Protein AF-A0A925PPX2-F1 (afdb_monomer_lite)

Radius of gyration: 11.89 Å; chains: 1; bounding box: 20×24×32 Å

Foldseek 3Di:
DVPPPPDPCPLVVVVVVCLVPNDDAQDKDKRWDADPPRDIDID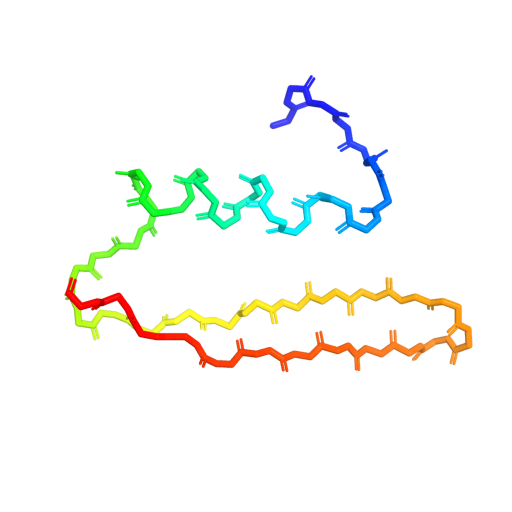IDGHD

Secondary structure (DSSP, 8-state):
-TT---STTHHHHHHHHHHHHT--TT-EEEEEEEEGGGEEEEEEEE--

Sequence (48 aa):
AQYGNMSSPTVWFVLEELLRNGIAAGEWCVMVAYGAGLSAHACLLRKT

Structure (mmCIF, N/CA/C/O backbone):
data_AF-A0A925PPX2-F1
#
_entry.id   AF-A0A925PPX2-F1
#
loop_
_atom_site.group_PDB
_atom_site.id
_atom_site.type_symbol
_atom_site.label_atom_id
_atom_site.label_alt_id
_atom_site.label_comp_id
_atom_site.label_asym_id
_atom_site.label_entity_id
_atom_site.label_seq_id
_atom_site.pdbx_PDB_ins_code
_atom_site.Cartn_x
_atom_site.Cartn_y
_atom_site.Cartn_z
_atom_site.occupancy
_atom_site.B_iso_or_equiv
_atom_site.auth_seq_id
_atom_site.auth_comp_id
_atom_site.auth_asym_id
_atom_site.auth_atom_id
_atom_site.pdbx_PDB_model_num
ATOM 1 N N . ALA A 1 1 ? 0.102 14.441 -1.416 1.00 77.25 1 ALA A N 1
ATOM 2 C CA . ALA A 1 1 ? 0.688 14.706 -2.757 1.00 77.25 1 ALA A CA 1
ATOM 3 C C . ALA A 1 1 ? 2.153 15.184 -2.729 1.00 77.25 1 ALA A C 1
ATOM 5 O O . ALA A 1 1 ? 2.716 15.419 -3.789 1.00 77.25 1 ALA A O 1
ATOM 6 N N . GLN A 1 2 ? 2.793 15.308 -1.559 1.00 92.50 2 GLN A N 1
ATOM 7 C CA . GLN A 1 2 ? 4.087 15.996 -1.424 1.00 92.50 2 GLN A CA 1
ATOM 8 C C . GLN A 1 2 ? 5.283 15.260 -2.063 1.00 92.50 2 GLN A C 1
ATOM 10 O O . GLN A 1 2 ? 6.250 15.911 -2.436 1.00 92.50 2 GLN A O 1
ATOM 15 N N . TYR A 1 3 ? 5.216 13.931 -2.220 1.00 95.56 3 TYR A N 1
ATOM 16 C CA . TYR A 1 3 ? 6.376 13.104 -2.599 1.00 95.56 3 TYR A CA 1
ATOM 17 C C . TYR A 1 3 ? 6.255 12.389 -3.957 1.00 95.56 3 TYR A C 1
ATOM 19 O O . TYR A 1 3 ? 7.186 11.710 -4.381 1.00 95.56 3 TYR A O 1
ATOM 27 N N . GLY A 1 4 ? 5.121 12.526 -4.653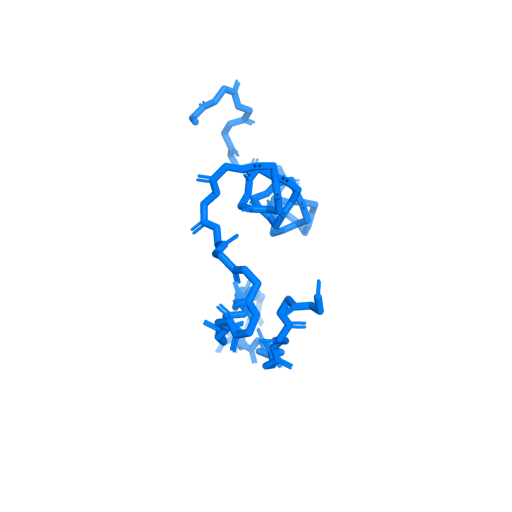 1.00 96.62 4 GLY A N 1
ATOM 28 C CA . GLY A 1 4 ? 4.863 11.796 -5.898 1.00 96.62 4 GLY A CA 1
ATOM 29 C C . GLY A 1 4 ? 4.882 10.268 -5.734 1.00 96.62 4 GLY A C 1
ATOM 30 O O . GLY A 1 4 ? 4.650 9.731 -4.648 1.00 96.62 4 GLY A O 1
ATOM 31 N N . ASN A 1 5 ? 5.124 9.561 -6.839 1.00 96.69 5 ASN A N 1
ATOM 32 C CA . ASN A 1 5 ? 5.309 8.112 -6.835 1.00 96.69 5 ASN A CA 1
ATOM 33 C C . ASN A 1 5 ? 6.762 7.782 -6.463 1.00 96.69 5 ASN A C 1
ATOM 35 O O . ASN A 1 5 ? 7.678 8.081 -7.225 1.00 96.69 5 ASN A O 1
ATOM 39 N N . MET A 1 6 ? 6.954 7.142 -5.313 1.00 97.88 6 MET A N 1
ATOM 40 C CA . MET A 1 6 ? 8.258 6.723 -4.798 1.00 97.88 6 MET A CA 1
ATOM 41 C C . MET A 1 6 ? 8.546 5.242 -5.073 1.00 97.88 6 MET A C 1
ATOM 43 O O . MET A 1 6 ? 9.540 4.724 -4.578 1.00 97.88 6 MET A O 1
ATOM 47 N N . SER A 1 7 ? 7.709 4.558 -5.863 1.00 97.31 7 SER A N 1
ATOM 48 C CA . SER A 1 7 ? 7.673 3.098 -6.005 1.00 97.31 7 SER A CA 1
ATOM 49 C C . SER A 1 7 ? 7.167 2.416 -4.722 1.00 97.31 7 SER A C 1
ATOM 51 O O . SER A 1 7 ? 6.233 2.902 -4.081 1.00 97.31 7 SER A O 1
ATOM 53 N N . SER A 1 8 ? 7.750 1.281 -4.334 1.00 97.38 8 SER A N 1
ATOM 54 C CA . SER A 1 8 ? 7.309 0.464 -3.196 1.00 97.38 8 SER A CA 1
ATOM 55 C C . SER A 1 8 ? 7.143 1.199 -1.848 1.00 97.38 8 SER A C 1
ATOM 57 O O . SER A 1 8 ? 6.236 0.818 -1.105 1.00 97.38 8 SER A O 1
ATOM 59 N N . PRO A 1 9 ? 7.898 2.263 -1.500 1.00 97.81 9 PRO A N 1
ATOM 60 C CA . PRO A 1 9 ? 7.691 3.010 -0.259 1.00 97.81 9 PRO A CA 1
ATOM 61 C C . PRO A 1 9 ? 6.397 3.829 -0.210 1.00 97.81 9 PRO A C 1
ATOM 63 O O . PRO A 1 9 ? 5.946 4.158 0.884 1.00 97.81 9 PRO A O 1
ATOM 66 N N . THR A 1 10 ? 5.779 4.162 -1.352 1.00 98.06 10 THR A N 1
ATOM 67 C CA . THR A 1 10 ? 4.592 5.039 -1.380 1.00 98.06 10 THR A CA 1
ATOM 68 C C . THR A 1 10 ? 3.477 4.524 -0.475 1.00 98.06 10 THR A C 1
ATOM 70 O O . THR A 1 10 ? 2.875 5.307 0.255 1.00 98.06 10 THR A O 1
ATOM 73 N N . VAL A 1 11 ? 3.231 3.213 -0.472 1.00 97.69 11 VAL A N 1
ATOM 74 C CA . VAL A 1 11 ? 2.143 2.622 0.315 1.00 97.69 11 VAL A CA 1
ATOM 75 C C . VAL A 1 11 ? 2.358 2.780 1.828 1.00 97.69 11 VAL A C 1
ATOM 77 O O . VAL A 1 11 ? 1.401 2.985 2.570 1.00 97.69 11 VAL A O 1
ATOM 80 N N . TRP A 1 12 ? 3.615 2.776 2.280 1.00 97.56 12 TRP A N 1
ATOM 81 C CA . TRP A 1 12 ? 3.972 2.948 3.689 1.00 97.56 12 TRP A CA 1
ATOM 82 C C . TRP A 1 12 ? 3.799 4.390 4.156 1.00 97.56 12 TRP A C 1
ATOM 84 O O . TRP A 1 12 ? 3.251 4.622 5.229 1.00 97.56 12 TRP A O 1
ATOM 94 N N . PHE A 1 13 ? 4.198 5.358 3.329 1.00 97.62 13 PHE A N 1
ATOM 95 C CA . PHE A 1 13 ? 4.005 6.780 3.629 1.00 97.62 13 PHE A CA 1
ATOM 96 C C . PHE A 1 13 ? 2.518 7.145 3.677 1.00 97.62 13 PHE A C 1
ATOM 98 O O . PHE A 1 13 ? 2.090 7.892 4.554 1.00 97.62 13 PHE A O 1
ATOM 105 N N . VAL A 1 14 ? 1.711 6.571 2.777 1.00 96.81 14 VAL A N 1
ATOM 106 C CA . VAL A 1 14 ? 0.251 6.735 2.816 1.00 96.81 14 VAL A CA 1
ATOM 107 C C . VAL A 1 14 ? -0.333 6.114 4.087 1.00 96.81 14 VAL A C 1
ATOM 109 O O . VAL A 1 14 ? -1.159 6.746 4.740 1.00 96.81 14 VAL A O 1
ATOM 112 N N . LEU A 1 15 ? 0.106 4.912 4.483 1.00 96.81 15 LEU A N 1
ATOM 113 C CA . LEU A 1 15 ? -0.352 4.296 5.731 1.00 96.81 15 LEU A CA 1
ATOM 114 C C . LEU A 1 15 ? 0.000 5.155 6.955 1.00 96.81 15 LEU A C 1
ATOM 116 O O . LEU A 1 15 ? -0.836 5.316 7.840 1.00 96.81 15 LEU A O 1
ATOM 120 N N . GLU A 1 16 ? 1.197 5.742 7.006 1.00 96.31 16 GLU A N 1
ATOM 121 C CA . GLU A 1 16 ? 1.591 6.649 8.088 1.00 96.31 16 GLU A CA 1
ATOM 122 C C . GLU A 1 16 ? 0.685 7.892 8.160 1.00 96.31 16 GLU A C 1
ATOM 124 O O . GLU A 1 16 ? 0.242 8.277 9.245 1.00 96.31 16 GLU A O 1
ATOM 129 N N . GLU A 1 17 ? 0.361 8.500 7.016 1.00 95.69 17 GLU A N 1
ATOM 130 C CA . GLU A 1 17 ? -0.565 9.637 6.939 1.00 95.69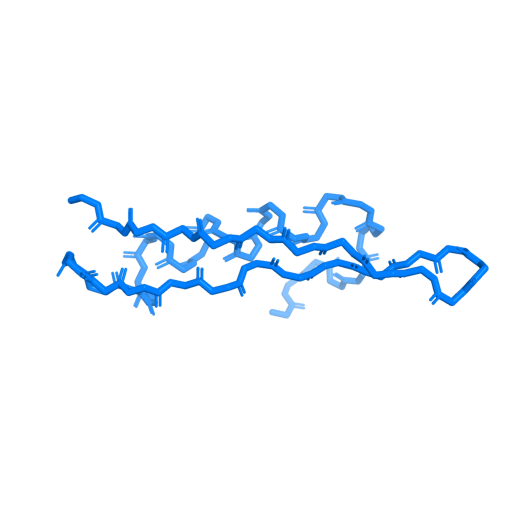 17 GLU A CA 1
ATOM 131 C C . GLU A 1 17 ? -1.970 9.254 7.440 1.00 95.69 17 GLU A C 1
ATOM 133 O O . GLU A 1 17 ? -2.576 9.974 8.243 1.00 95.69 17 GLU A O 1
ATOM 138 N N . LEU A 1 18 ? -2.454 8.073 7.047 1.00 95.88 18 LEU A N 1
ATOM 139 C CA . LEU A 1 18 ? -3.738 7.536 7.492 1.00 95.88 18 LEU A CA 1
ATOM 140 C C . LEU A 1 18 ? -3.757 7.218 8.994 1.00 95.88 18 LEU A C 1
ATOM 142 O O . LEU A 1 18 ? -4.745 7.501 9.672 1.00 95.88 18 LEU A O 1
ATOM 146 N N . LEU A 1 19 ? -2.673 6.677 9.551 1.00 94.56 19 LEU A N 1
ATOM 147 C CA . LEU A 1 19 ? -2.579 6.404 10.987 1.00 94.56 19 LEU A CA 1
ATOM 148 C C . LEU A 1 19 ? -2.646 7.686 11.817 1.00 94.56 19 LEU A C 1
ATOM 150 O O . LEU A 1 19 ? -3.276 7.677 12.880 1.00 94.56 19 LEU A O 1
ATOM 154 N N . ARG A 1 20 ? -2.041 8.774 11.320 1.00 94.00 20 ARG A N 1
ATOM 155 C CA . ARG A 1 20 ? -2.060 10.086 11.973 1.00 94.00 20 ARG A CA 1
ATOM 156 C C . ARG A 1 20 ? -3.472 10.671 11.995 1.00 94.00 20 ARG A C 1
ATOM 158 O O . ARG A 1 20 ? -3.947 10.991 13.077 1.00 94.00 20 ARG A O 1
ATOM 165 N N . ASN A 1 21 ? -4.147 10.767 10.844 1.00 88.00 21 ASN A N 1
ATOM 166 C CA . ASN A 1 21 ? -5.383 11.562 10.733 1.00 88.00 21 ASN A CA 1
ATOM 167 C C . ASN A 1 21 ? -6.508 10.952 9.869 1.00 88.00 21 ASN A C 1
ATOM 169 O O . ASN A 1 21 ? -7.542 11.592 9.708 1.00 88.00 21 ASN A O 1
ATOM 173 N N . GLY A 1 22 ? -6.326 9.768 9.280 1.00 89.31 22 GLY A N 1
ATOM 174 C CA . GLY A 1 22 ? -7.218 9.242 8.232 1.00 89.31 22 GLY A CA 1
ATOM 175 C C . GLY A 1 22 ? -8.012 7.976 8.567 1.00 89.31 22 GLY A C 1
ATOM 176 O O . GLY A 1 22 ? -8.851 7.586 7.764 1.00 89.31 22 GLY A O 1
ATOM 177 N N . ILE A 1 23 ? -7.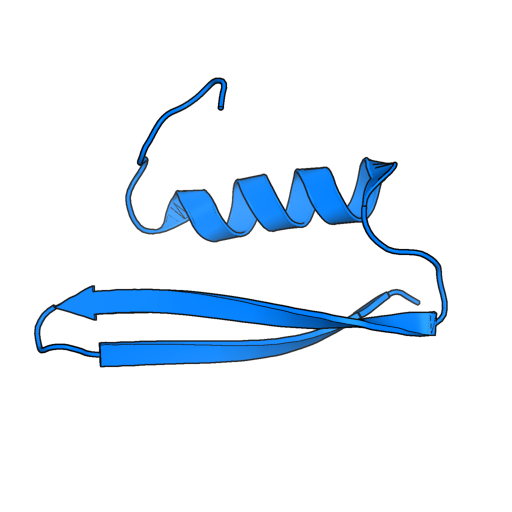751 7.323 9.705 1.00 94.12 23 ILE A N 1
ATOM 178 C CA . ILE A 1 23 ? -8.461 6.114 10.166 1.00 94.12 23 ILE A CA 1
ATOM 179 C C . ILE A 1 23 ? -8.722 6.240 11.673 1.00 94.12 23 ILE A C 1
ATOM 181 O O . ILE A 1 23 ? -7.794 6.535 12.438 1.00 94.12 23 ILE A O 1
ATOM 185 N N . ALA A 1 24 ? -9.953 6.002 12.121 1.00 94.94 24 ALA A N 1
ATOM 186 C CA . ALA A 1 24 ? -10.325 5.967 13.533 1.00 94.94 24 ALA A CA 1
ATOM 187 C C . ALA A 1 24 ? -10.024 4.601 14.182 1.00 94.94 24 ALA A C 1
ATOM 189 O O . ALA A 1 24 ? -9.846 3.584 13.512 1.00 94.94 24 ALA A O 1
ATOM 190 N N . ALA A 1 25 ? -9.931 4.565 15.514 1.00 95.19 25 ALA A N 1
ATOM 191 C CA . ALA A 1 25 ? -9.745 3.307 16.239 1.00 95.19 25 ALA A CA 1
ATOM 192 C C . ALA A 1 25 ? -10.928 2.355 15.988 1.00 95.19 25 ALA A C 1
ATOM 194 O O . ALA A 1 25 ? -12.085 2.770 15.978 1.00 95.19 25 ALA A O 1
ATOM 195 N N . GLY A 1 26 ? -10.630 1.076 15.773 1.00 95.50 26 GLY A N 1
ATOM 196 C CA . GLY A 1 26 ? -11.601 0.042 15.421 1.00 95.50 26 GLY A CA 1
ATOM 197 C C . GLY A 1 26 ? -11.949 -0.038 13.931 1.00 95.50 26 GLY A C 1
ATOM 198 O O . GLY A 1 26 ? -12.517 -1.051 13.517 1.00 95.50 26 GLY A O 1
ATOM 199 N N . GLU A 1 27 ? -11.585 0.956 13.115 1.00 96.75 27 GLU A N 1
ATOM 200 C CA . GLU A 1 27 ? -11.861 0.933 11.678 1.00 96.75 27 GLU A CA 1
ATOM 201 C C . GLU A 1 27 ? -10.919 -0.004 10.915 1.00 96.75 27 GLU A C 1
ATOM 203 O O . GLU A 1 27 ? -9.745 -0.201 11.257 1.00 96.75 27 GLU A O 1
ATOM 208 N N . TRP A 1 28 ? -11.466 -0.581 9.846 1.00 96.62 28 TRP A N 1
ATOM 209 C CA . TRP A 1 28 ? -10.739 -1.423 8.908 1.00 96.62 28 TRP A CA 1
ATOM 210 C C . TRP A 1 28 ? -10.162 -0.590 7.767 1.00 96.62 28 TRP A C 1
ATOM 212 O O . TRP A 1 28 ? -10.803 0.326 7.257 1.00 96.62 28 TRP A O 1
ATOM 222 N N . CYS A 1 29 ? -8.969 -0.961 7.319 1.00 96.62 29 CYS A N 1
ATOM 223 C CA . CYS A 1 29 ? -8.293 -0.370 6.175 1.00 96.62 29 CYS A CA 1
ATOM 224 C C . CYS A 1 29 ? -7.740 -1.479 5.284 1.00 96.62 29 CYS A C 1
ATOM 226 O O . CYS A 1 29 ? -7.163 -2.449 5.775 1.00 96.62 29 CYS A O 1
ATOM 228 N N . VAL A 1 30 ? -7.898 -1.333 3.969 1.00 97.81 30 VAL A N 1
ATOM 229 C CA . VAL A 1 30 ? -7.245 -2.213 2.999 1.00 97.81 30 VAL A CA 1
ATOM 230 C C . VAL A 1 30 ? -6.089 -1.453 2.374 1.00 97.81 30 VAL A C 1
ATOM 232 O O . VAL A 1 30 ? -6.286 -0.474 1.657 1.00 97.81 30 VAL A O 1
ATOM 235 N N . MET A 1 31 ? -4.879 -1.928 2.633 1.00 98.06 31 MET A N 1
ATOM 236 C CA . MET A 1 31 ? -3.677 -1.439 1.978 1.00 98.06 31 MET A CA 1
ATOM 237 C C . MET A 1 31 ? -3.464 -2.228 0.687 1.00 98.06 31 MET A C 1
ATOM 239 O O . MET A 1 31 ? -3.415 -3.456 0.737 1.00 98.06 31 MET A O 1
ATOM 243 N N . VAL A 1 32 ? -3.327 -1.545 -0.453 1.00 98.19 32 VAL A N 1
ATOM 244 C CA . VAL A 1 32 ? -3.141 -2.179 -1.769 1.00 98.19 32 VAL A CA 1
ATOM 245 C C . VAL A 1 32 ? -1.951 -1.556 -2.493 1.00 98.19 32 VAL A C 1
ATOM 247 O O . VAL A 1 32 ? -1.828 -0.334 -2.551 1.00 98.19 32 VAL A O 1
ATOM 250 N N . ALA A 1 33 ? -1.094 -2.397 -3.070 1.00 98.31 33 ALA A N 1
ATOM 251 C CA . ALA A 1 33 ? 0.015 -1.991 -3.927 1.00 98.31 33 ALA A CA 1
ATOM 252 C C . ALA A 1 33 ? 0.026 -2.809 -5.226 1.00 98.31 33 ALA A C 1
ATOM 254 O O . ALA A 1 33 ? -0.340 -3.986 -5.230 1.00 98.31 33 ALA A O 1
ATOM 255 N N . TYR A 1 34 ? 0.475 -2.183 -6.314 1.00 98.06 34 TYR A N 1
ATOM 256 C CA . TYR A 1 34 ? 0.525 -2.777 -7.650 1.00 98.06 34 TYR A CA 1
ATOM 257 C C . TYR A 1 34 ? 1.960 -2.815 -8.170 1.00 98.06 34 TYR A C 1
ATOM 259 O O . TYR A 1 34 ? 2.760 -1.931 -7.854 1.00 98.06 34 TYR A O 1
ATOM 267 N N . GLY A 1 35 ? 2.281 -3.823 -8.978 1.00 97.12 35 GLY A N 1
ATOM 268 C CA . GLY A 1 35 ? 3.630 -4.043 -9.488 1.00 97.12 35 GLY A CA 1
ATOM 269 C C . GLY A 1 35 ? 3.676 -4.643 -10.891 1.00 97.12 35 GLY A C 1
ATOM 270 O O . GLY A 1 35 ? 2.669 -4.758 -11.593 1.00 97.12 35 GLY A O 1
ATOM 271 N N . ALA A 1 36 ? 4.884 -5.024 -11.310 1.00 96.94 36 ALA A N 1
ATOM 272 C CA . ALA A 1 36 ? 5.119 -5.655 -12.604 1.00 96.94 36 ALA A CA 1
ATOM 273 C C . ALA A 1 36 ? 4.286 -6.938 -12.777 1.00 96.94 36 ALA A C 1
ATOM 275 O O . ALA A 1 36 ? 3.945 -7.618 -11.807 1.00 96.94 36 ALA A O 1
ATOM 276 N N . GLY A 1 37 ? 3.953 -7.263 -14.028 1.00 98.12 37 GLY A N 1
ATOM 277 C CA . GLY A 1 37 ? 3.133 -8.435 -14.349 1.00 98.12 37 GLY A CA 1
ATOM 278 C C . GLY A 1 37 ? 1.652 -8.274 -13.999 1.00 98.12 37 GLY A C 1
ATOM 279 O O . GLY A 1 37 ? 0.976 -9.279 -13.814 1.00 98.12 37 GLY A O 1
ATOM 280 N N . LEU A 1 38 ? 1.162 -7.030 -13.887 1.00 97.06 38 LEU A N 1
ATOM 281 C CA . LEU A 1 38 ? -0.209 -6.719 -13.459 1.00 97.06 38 LEU A CA 1
ATOM 282 C C . LEU A 1 38 ? -0.539 -7.355 -12.094 1.00 97.06 38 LE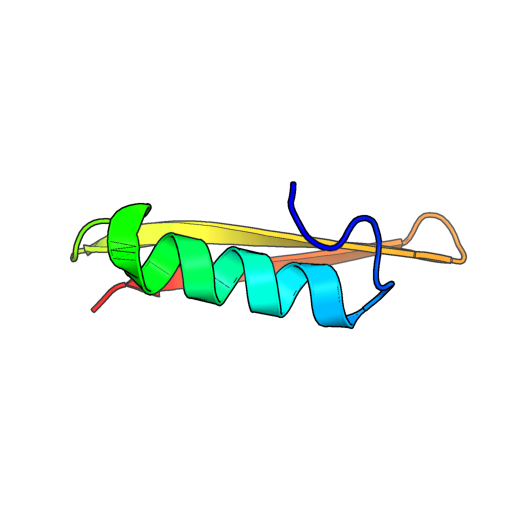U A C 1
ATOM 284 O O . LEU A 1 38 ? -1.647 -7.825 -11.849 1.00 97.06 38 LEU A O 1
ATOM 288 N N . SER A 1 39 ? 0.458 -7.400 -11.209 1.00 97.56 39 SER A N 1
ATOM 289 C CA . SER A 1 39 ? 0.326 -7.984 -9.878 1.00 97.56 39 SER A CA 1
ATOM 290 C C . SER A 1 39 ? -0.262 -6.973 -8.896 1.00 97.56 39 SER A C 1
ATOM 292 O O . SER A 1 39 ? 0.038 -5.777 -8.955 1.00 97.56 39 SER A O 1
ATOM 294 N N . ALA A 1 40 ? -1.094 -7.468 -7.979 1.00 97.81 40 ALA A N 1
ATOM 295 C CA . ALA A 1 40 ? -1.651 -6.704 -6.873 1.00 97.81 40 ALA A CA 1
ATOM 296 C C . ALA A 1 40 ? -1.401 -7.450 -5.559 1.00 97.81 40 ALA A C 1
ATOM 298 O O . ALA A 1 40 ? -1.647 -8.652 -5.456 1.00 97.81 40 ALA A O 1
ATOM 299 N N . HIS A 1 41 ? -0.935 -6.721 -4.552 1.00 97.88 41 HIS A N 1
ATOM 300 C CA . HIS A 1 41 ? -0.744 -7.218 -3.195 1.00 97.88 41 HIS A CA 1
ATOM 301 C C . HIS A 1 41 ? -1.628 -6.408 -2.252 1.00 97.88 41 HIS A C 1
ATOM 303 O O . HIS A 1 41 ?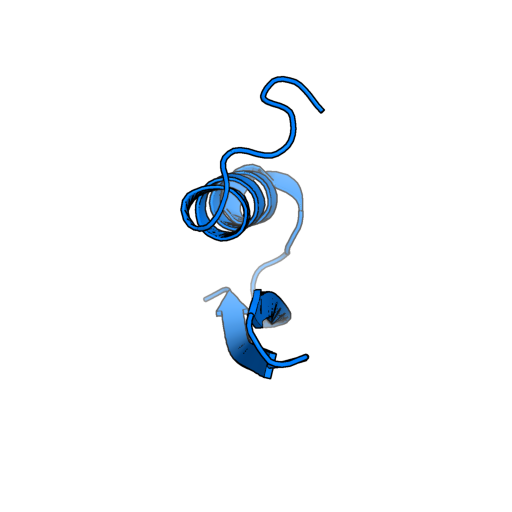 -1.612 -5.177 -2.302 1.00 97.88 41 HIS A O 1
ATOM 309 N N . ALA A 1 42 ? -2.393 -7.092 -1.399 1.00 98.25 42 ALA A N 1
ATOM 310 C CA . ALA A 1 42 ? -3.317 -6.458 -0.467 1.00 98.25 42 ALA A CA 1
ATOM 311 C C . ALA A 1 42 ? -3.118 -6.965 0.966 1.00 98.25 42 ALA A C 1
ATOM 313 O O . ALA A 1 42 ? -2.807 -8.136 1.186 1.00 98.25 42 ALA A O 1
ATOM 314 N N . CYS A 1 43 ? -3.332 -6.081 1.938 1.00 98.31 43 CYS A N 1
ATOM 315 C CA . CYS A 1 43 ? -3.319 -6.402 3.359 1.00 98.31 43 CYS A CA 1
ATOM 316 C C . CYS A 1 43 ? -4.515 -5.739 4.050 1.00 98.31 43 CYS A C 1
ATOM 318 O O . CYS A 1 43 ? -4.734 -4.536 3.895 1.00 98.31 43 CYS A O 1
ATOM 320 N N . LEU A 1 44 ? -5.286 -6.527 4.803 1.00 98.31 44 LEU A N 1
ATOM 321 C CA . LEU A 1 44 ? -6.374 -6.026 5.637 1.00 98.31 44 LEU A CA 1
ATOM 322 C C . LEU A 1 44 ? -5.821 -5.674 7.021 1.00 98.31 44 LEU A C 1
ATOM 324 O O . LEU A 1 44 ? -5.284 -6.530 7.721 1.00 98.31 44 LEU A O 1
ATOM 328 N N . LEU A 1 45 ? -5.977 -4.414 7.406 1.00 97.38 45 LEU A N 1
ATOM 329 C CA . LEU A 1 45 ? -5.476 -3.838 8.646 1.00 97.38 45 LEU A CA 1
ATOM 330 C C . LEU A 1 45 ? -6.651 -3.351 9.497 1.00 97.38 45 LEU A C 1
ATOM 332 O O . LEU A 1 45 ? -7.658 -2.888 8.961 1.00 97.38 45 LEU A O 1
ATOM 336 N N . ARG A 1 46 ? -6.505 -3.397 10.823 1.00 96.56 46 ARG A N 1
ATOM 337 C CA . ARG A 1 46 ? -7.423 -2.744 11.766 1.00 96.56 46 ARG A CA 1
ATOM 338 C C . ARG A 1 46 ? -6.630 -1.843 12.692 1.00 96.56 46 ARG A C 1
ATOM 340 O O . ARG A 1 46 ? -5.672 -2.312 13.308 1.00 96.56 46 ARG A O 1
ATOM 347 N N . LYS A 1 47 ? -7.031 -0.578 12.808 1.00 94.00 47 LYS A N 1
ATOM 348 C CA . LYS A 1 47 ? -6.423 0.330 13.783 1.00 94.00 47 LYS A CA 1
ATOM 349 C C . LYS A 1 47 ? -6.922 -0.048 15.175 1.00 94.00 47 LYS A C 1
ATOM 351 O O . LYS A 1 47 ? -8.129 -0.091 15.401 1.00 94.00 47 LYS A O 1
ATOM 356 N N . THR A 1 48 ? -5.999 -0.390 16.066 1.00 90.31 48 THR A N 1
ATOM 357 C CA . THR A 1 48 ? -6.289 -0.691 17.477 1.00 90.31 48 THR A CA 1
ATOM 358 C C . THR A 1 48 ? -6.467 0.578 18.283 1.00 90.31 48 THR A C 1
ATOM 360 O O . THR A 1 48 ? -5.697 1.530 18.016 1.00 90.31 48 THR A O 1
#

pLDDT: mean 95.9, std 3.55, range [77.25, 98.31]